Protein AF-A0A6S6XE22-F1 (afdb_monomer)

pLDDT: mean 86.13, std 12.02, range [52.62, 97.81]

Foldseek 3Di:
DDPVVVVVVVVVPPPPVVVVVVVVVVVVVVVVVLVVVLVVVCVVCVVVVHDSLVSLLVVLQVLLVVLVVCCVVVVDPVSVVSNVVSNVSNVVSVVVCVVDVTD

Radius of gyration: 19.97 Å; Cα contacts (8 Å, |Δi|>4): 67; chains: 1; bounding box: 51×19×54 Å

Structure (mmCIF, N/CA/C/O backbone):
data_AF-A0A6S6XE22-F1
#
_entry.id   AF-A0A6S6XE22-F1
#
loop_
_atom_site.group_PDB
_atom_site.id
_atom_site.type_symbol
_atom_site.label_atom_id
_atom_site.label_alt_id
_atom_site.label_comp_id
_atom_site.label_asym_id
_atom_site.label_entity_id
_atom_site.label_seq_id
_atom_site.pdbx_PDB_ins_code
_atom_site.Cartn_x
_atom_site.Cartn_y
_atom_site.Cartn_z
_atom_site.occupancy
_atom_site.B_iso_or_equiv
_atom_site.auth_seq_id
_atom_site.auth_comp_id
_atom_site.auth_asym_id
_atom_site.auth_atom_id
_atom_site.pdbx_PDB_model_num
ATOM 1 N N . MET A 1 1 ? -32.441 -8.240 32.621 1.00 52.62 1 MET A N 1
ATOM 2 C CA . MET A 1 1 ? -32.218 -6.871 32.106 1.00 52.62 1 MET A CA 1
ATOM 3 C C . MET A 1 1 ? -33.543 -6.358 31.557 1.00 52.62 1 MET A C 1
ATOM 5 O O . MET A 1 1 ? -34.180 -7.102 30.817 1.00 52.62 1 MET A O 1
ATOM 9 N N . LYS A 1 2 ? -34.027 -5.182 31.979 1.00 76.31 2 LYS A N 1
ATOM 10 C CA . LYS A 1 2 ? -35.340 -4.664 31.539 1.00 76.31 2 LYS A CA 1
ATOM 11 C C . LYS A 1 2 ? -35.191 -3.965 30.181 1.00 76.31 2 LYS A C 1
ATOM 13 O O . LYS A 1 2 ? -34.233 -3.233 29.972 1.00 76.31 2 LYS A O 1
ATO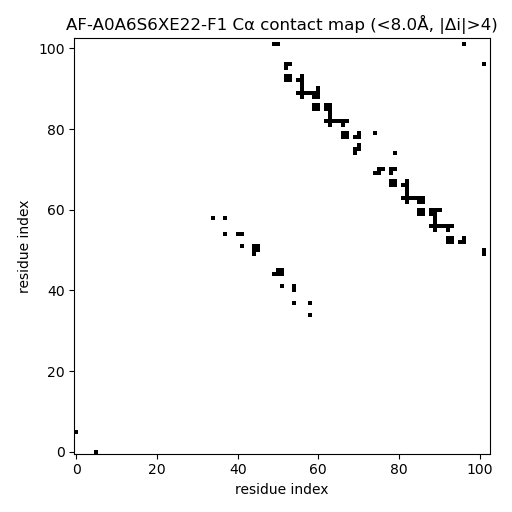M 18 N N . ARG A 1 3 ? -36.146 -4.169 29.264 1.00 71.06 3 ARG A N 1
ATOM 19 C CA . ARG A 1 3 ? -36.158 -3.621 27.885 1.00 71.06 3 ARG A CA 1
ATOM 20 C C . ARG A 1 3 ? -35.887 -2.106 27.824 1.00 71.06 3 ARG A C 1
ATOM 22 O O . ARG A 1 3 ? -35.221 -1.627 26.915 1.00 71.06 3 ARG A O 1
ATOM 29 N N . GLU A 1 4 ? -36.360 -1.385 28.834 1.00 76.69 4 GLU A N 1
ATOM 30 C CA . GLU A 1 4 ? -36.141 0.050 29.059 1.00 76.69 4 GLU A CA 1
ATOM 31 C C . GLU A 1 4 ? -34.662 0.427 29.264 1.00 76.69 4 GLU A C 1
ATOM 33 O O . GLU A 1 4 ? -34.206 1.445 28.749 1.00 76.69 4 GLU A O 1
ATOM 38 N N . GLU A 1 5 ? -33.890 -0.393 29.983 1.00 73.25 5 GLU A N 1
ATOM 39 C CA . GLU A 1 5 ? -32.459 -0.154 30.222 1.00 73.25 5 GLU A CA 1
ATOM 40 C C . GLU A 1 5 ? -31.634 -0.392 28.955 1.00 73.25 5 GLU A C 1
ATOM 42 O O . GLU A 1 5 ? -30.702 0.359 28.681 1.00 73.25 5 GLU A O 1
ATOM 47 N N . ILE A 1 6 ? -32.016 -1.388 28.147 1.00 67.56 6 ILE A N 1
ATOM 48 C CA . ILE A 1 6 ? -31.381 -1.686 26.853 1.00 67.56 6 ILE A CA 1
ATOM 49 C C . ILE A 1 6 ? -31.600 -0.522 25.876 1.00 67.56 6 ILE A C 1
ATOM 51 O O . 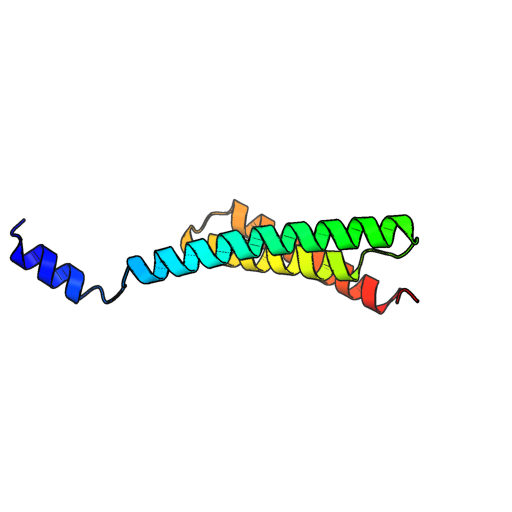ILE A 1 6 ? -30.656 -0.053 25.247 1.00 67.56 6 ILE A O 1
ATOM 55 N N . LEU A 1 7 ? -32.831 -0.005 25.794 1.00 65.56 7 LEU A N 1
ATOM 56 C CA . LEU A 1 7 ? -33.181 1.118 24.917 1.00 65.56 7 LEU A CA 1
ATOM 57 C C . LEU A 1 7 ? -32.540 2.441 25.357 1.00 65.56 7 LEU A C 1
ATOM 59 O O . LEU A 1 7 ? -32.170 3.246 24.507 1.00 65.56 7 LEU A O 1
ATOM 63 N N . LYS A 1 8 ? -32.382 2.677 26.668 1.00 74.25 8 LYS A N 1
ATOM 64 C CA . LYS A 1 8 ? -31.634 3.840 27.172 1.00 74.25 8 LYS A CA 1
ATOM 65 C C . LYS A 1 8 ? -30.145 3.731 26.872 1.00 74.25 8 LYS A C 1
ATOM 67 O O . LYS A 1 8 ? -29.557 4.726 26.468 1.00 74.25 8 LYS A O 1
ATOM 72 N N . LYS A 1 9 ? -29.554 2.543 27.026 1.00 66.94 9 LYS A N 1
ATOM 73 C CA . LYS A 1 9 ? -28.139 2.308 26.722 1.00 66.94 9 LYS A CA 1
ATOM 74 C C . LYS A 1 9 ? -27.839 2.485 25.228 1.00 66.94 9 LYS A C 1
ATOM 76 O O . LYS A 1 9 ? -26.931 3.232 24.897 1.00 66.94 9 LYS A O 1
ATOM 81 N N . SER A 1 10 ? -28.685 1.938 24.353 1.00 63.00 10 SER A N 1
ATOM 82 C CA . SER A 1 10 ? -28.594 2.109 22.893 1.00 63.00 10 SER A CA 1
ATOM 83 C C . SER A 1 10 ? -28.798 3.555 22.414 1.00 63.00 10 SER A C 1
ATOM 85 O O . SER A 1 10 ? -28.302 3.910 21.357 1.00 63.00 10 SER A O 1
ATOM 87 N N . ARG A 1 11 ? -29.517 4.402 23.165 1.00 63.78 11 ARG A N 1
ATOM 88 C CA . ARG A 1 11 ? -29.647 5.843 22.859 1.00 63.78 11 ARG A CA 1
ATOM 89 C C . ARG A 1 11 ? -28.502 6.696 23.411 1.00 63.78 11 ARG A C 1
ATOM 91 O O . ARG A 1 11 ? -28.327 7.819 22.960 1.00 63.78 11 ARG A O 1
ATOM 98 N N . LEU A 1 12 ? -27.797 6.206 24.431 1.00 64.19 12 LEU A N 1
ATOM 99 C CA . LEU A 1 12 ? -26.607 6.844 25.007 1.00 64.19 12 LEU A CA 1
ATOM 100 C C . LEU A 1 12 ? -25.348 6.506 24.202 1.00 64.19 12 LEU A C 1
ATOM 102 O O . LEU A 1 12 ? -24.442 7.328 24.099 1.00 64.19 12 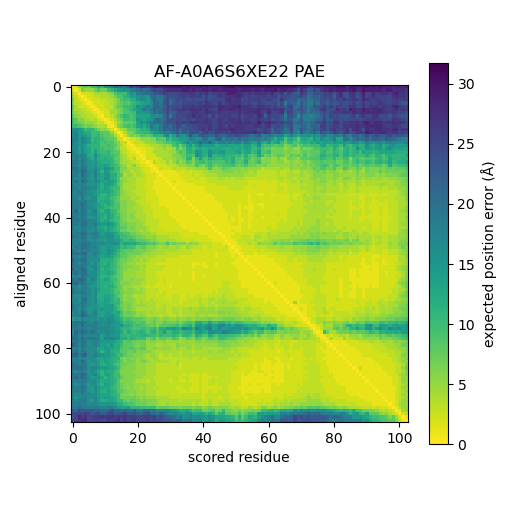LEU A O 1
ATOM 106 N N . GLU A 1 13 ? -25.307 5.307 23.629 1.00 60.19 13 GLU A N 1
ATOM 107 C CA . GLU A 1 13 ? -24.357 4.903 22.600 1.00 60.19 13 GLU A CA 1
ATOM 108 C C . GLU A 1 13 ? -24.838 5.484 21.259 1.00 60.19 13 GLU A C 1
ATOM 110 O O . GLU A 1 13 ? -25.471 4.804 20.465 1.00 60.19 13 GLU A O 1
ATOM 115 N N . ASP A 1 14 ? -24.556 6.765 21.002 1.00 56.91 14 ASP A N 1
ATOM 116 C CA . ASP A 1 14 ? -24.835 7.478 19.732 1.00 56.91 14 ASP A CA 1
ATOM 117 C C . ASP A 1 14 ? -24.001 6.941 18.535 1.00 56.91 14 ASP A C 1
ATOM 119 O O . ASP A 1 14 ? -23.745 7.633 17.550 1.00 56.91 14 ASP A O 1
ATOM 123 N N . CYS A 1 15 ? -23.535 5.691 18.625 1.00 55.59 15 CYS A N 1
ATOM 124 C CA . CYS A 1 15 ? -22.919 4.944 17.541 1.00 55.59 15 CYS A CA 1
ATOM 125 C C . CYS A 1 15 ? -24.020 4.188 16.796 1.00 55.59 15 CYS A C 1
ATOM 127 O O . CYS A 1 15 ? -24.461 3.116 17.206 1.00 55.59 15 CYS A O 1
ATOM 129 N N . ASP A 1 16 ? -24.468 4.756 15.680 1.00 70.62 16 ASP A N 1
ATOM 130 C CA . ASP A 1 16 ? -25.334 4.064 14.731 1.00 70.62 16 ASP A CA 1
ATOM 131 C C . ASP A 1 16 ? -24.529 2.943 14.048 1.00 70.62 16 ASP A C 1
ATOM 133 O O . ASP A 1 16 ? -23.871 3.161 13.028 1.00 70.62 16 ASP A O 1
ATOM 137 N N . GLU A 1 17 ? -24.561 1.741 14.632 1.00 67.81 17 GLU A N 1
ATOM 138 C CA . GLU A 1 17 ? -23.916 0.528 14.101 1.00 67.81 17 GLU A CA 1
ATOM 139 C C . GLU A 1 17 ? -24.267 0.289 12.619 1.00 67.81 17 GLU A C 1
ATOM 141 O O . GLU A 1 17 ? -23.463 -0.253 11.857 1.00 67.81 17 GLU A O 1
ATOM 146 N N . GLY A 1 18 ? -25.448 0.741 12.174 1.00 71.94 18 GLY A N 1
ATOM 147 C CA . GLY A 1 18 ? -25.867 0.680 10.778 1.00 71.94 18 GLY A CA 1
ATOM 148 C C . GLY A 1 18 ? -25.003 1.538 9.851 1.00 71.94 18 GLY A C 1
ATOM 149 O O . GLY A 1 18 ? -24.664 1.098 8.750 1.00 71.94 18 GLY A O 1
ATOM 150 N N . LYS A 1 19 ? -24.586 2.732 10.290 1.00 73.81 19 LYS A N 1
ATOM 151 C CA . LYS A 1 19 ? -23.674 3.597 9.523 1.00 73.81 19 LYS A CA 1
ATOM 152 C C . LYS A 1 19 ? -22.274 3.005 9.448 1.00 73.81 19 LYS A C 1
ATOM 154 O O . LYS A 1 19 ? -21.727 2.928 8.350 1.00 73.81 19 LYS A O 1
ATOM 159 N N . GLU A 1 20 ? -21.726 2.519 10.562 1.00 75.56 20 GLU A N 1
ATOM 160 C CA . GLU A 1 20 ? -20.416 1.848 10.559 1.00 75.56 20 GLU A CA 1
ATOM 161 C C . GLU A 1 20 ? -20.411 0.611 9.649 1.00 75.56 20 GLU A C 1
ATOM 163 O O . GLU A 1 20 ? -19.450 0.383 8.910 1.00 75.56 20 GLU A O 1
ATOM 168 N N . TYR A 1 21 ? -21.510 -0.151 9.634 1.00 74.62 21 TYR A N 1
ATOM 169 C CA . TYR A 1 21 ? -21.673 -1.303 8.750 1.00 74.62 21 TYR A CA 1
ATOM 170 C C . TYR A 1 21 ? -21.681 -0.913 7.264 1.00 74.62 21 TYR A C 1
ATOM 172 O O . TYR A 1 21 ? -20.995 -1.538 6.448 1.00 74.62 21 TYR A O 1
ATOM 180 N N . ILE A 1 22 ? -22.434 0.130 6.897 1.00 77.62 22 ILE A N 1
ATOM 181 C CA . ILE A 1 22 ? -22.505 0.630 5.516 1.00 77.62 22 ILE A CA 1
ATOM 182 C C . ILE A 1 22 ? -21.147 1.187 5.072 1.00 77.62 22 ILE A C 1
ATOM 184 O O . ILE A 1 22 ? -20.670 0.852 3.986 1.00 77.62 22 ILE A O 1
ATOM 188 N N . GLU A 1 23 ? -20.486 1.981 5.915 1.00 78.06 23 GLU A N 1
ATOM 189 C CA . GLU A 1 23 ? -19.153 2.506 5.618 1.00 78.06 23 GLU A CA 1
ATOM 190 C C . GLU A 1 23 ? -18.106 1.393 5.487 1.00 78.06 23 GLU A C 1
ATOM 192 O O . GLU A 1 23 ? -17.258 1.439 4.595 1.00 78.06 23 GLU A O 1
ATOM 197 N N . GLY A 1 24 ? -18.164 0.371 6.348 1.00 80.00 24 GLY A N 1
ATOM 198 C CA . GLY A 1 24 ? -17.292 -0.802 6.273 1.00 80.00 24 GLY A CA 1
ATOM 199 C C . GLY A 1 24 ? -17.452 -1.566 4.957 1.00 80.00 24 GLY A C 1
ATOM 200 O O . GLY A 1 24 ? -16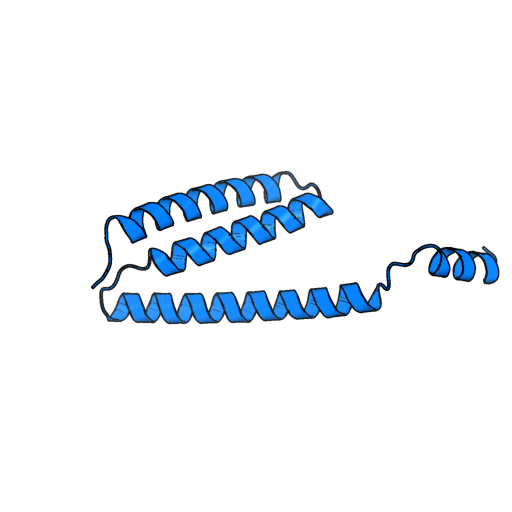.461 -1.922 4.320 1.00 80.00 24 GLY A O 1
ATOM 201 N N . ARG A 1 25 ? -18.694 -1.750 4.491 1.00 82.69 25 ARG A N 1
ATOM 202 C CA . ARG A 1 25 ? -18.981 -2.337 3.171 1.00 82.69 25 ARG A CA 1
ATOM 203 C C . ARG A 1 25 ? -18.438 -1.482 2.028 1.00 82.69 25 ARG A C 1
ATOM 205 O O . ARG A 1 25 ? -17.881 -2.033 1.082 1.00 82.69 25 ARG A O 1
ATOM 212 N N . GLY A 1 26 ? -18.577 -0.159 2.118 1.00 84.44 26 GLY A N 1
ATOM 213 C CA . GLY A 1 26 ? -18.011 0.772 1.140 1.00 84.44 26 GLY A CA 1
ATOM 214 C C . GLY A 1 26 ? -16.488 0.656 1.043 1.00 84.44 26 GLY A C 1
ATOM 215 O O . GLY A 1 26 ? -15.956 0.513 -0.057 1.00 84.44 26 GLY A O 1
ATOM 216 N N . ARG A 1 27 ? -15.796 0.632 2.191 1.00 85.31 27 ARG A N 1
ATOM 217 C CA . ARG A 1 27 ? -14.337 0.430 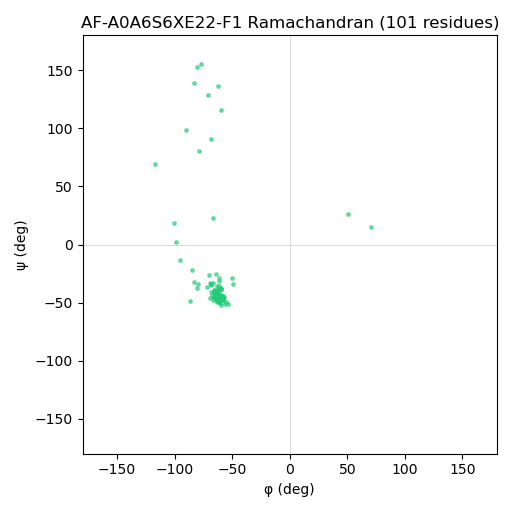2.269 1.00 85.31 27 ARG A CA 1
ATOM 218 C C . ARG A 1 27 ? -13.901 -0.889 1.631 1.00 85.31 27 ARG A C 1
ATOM 220 O O . ARG A 1 27 ? -13.009 -0.873 0.790 1.00 85.31 27 ARG A O 1
ATOM 227 N N . TYR A 1 28 ? -14.595 -1.987 1.930 1.00 86.56 28 TYR A N 1
ATOM 228 C CA . TYR A 1 28 ? -14.301 -3.306 1.360 1.00 86.56 28 TYR A CA 1
ATOM 229 C C . TYR A 1 28 ? -14.357 -3.328 -0.177 1.00 86.56 28 TYR A C 1
ATOM 231 O O . TYR A 1 28 ? -13.448 -3.829 -0.836 1.00 86.56 28 TYR A O 1
ATOM 239 N N . TYR A 1 29 ? -15.401 -2.753 -0.783 1.00 89.88 29 TYR A N 1
ATOM 240 C CA . TYR A 1 29 ? -15.459 -2.657 -2.246 1.00 89.88 29 TYR A CA 1
ATOM 241 C C . TYR A 1 29 ? -14.409 -1.691 -2.808 1.00 89.88 29 TYR A C 1
ATOM 243 O O . TYR A 1 29 ? -13.866 -1.946 -3.882 1.00 89.88 29 TYR A O 1
ATOM 251 N N . GLY A 1 30 ? -14.090 -0.618 -2.079 1.00 92.00 30 GLY A N 1
ATOM 252 C CA . GLY A 1 30 ? -13.003 0.296 -2.426 1.00 92.00 30 GLY A CA 1
ATOM 253 C C . GLY A 1 30 ? -11.645 -0.405 -2.505 1.00 92.00 30 GLY A C 1
ATOM 254 O O . GLY A 1 30 ? -10.936 -0.235 -3.493 1.00 92.00 30 GLY A O 1
ATOM 255 N N . GLU A 1 31 ? -11.320 -1.246 -1.521 1.00 92.00 31 GLU A N 1
ATOM 256 C CA . GLU A 1 31 ? -10.105 -2.075 -1.491 1.00 92.00 31 GLU A CA 1
ATOM 257 C C . GLU A 1 31 ? -10.026 -3.012 -2.704 1.00 92.00 31 GLU A C 1
ATOM 259 O O . GLU A 1 31 ? -8.992 -3.082 -3.372 1.00 92.00 31 GLU A O 1
ATOM 264 N N . ILE A 1 32 ? -11.134 -3.685 -3.039 1.00 94.00 32 ILE A N 1
ATOM 265 C CA . ILE A 1 32 ? -11.207 -4.579 -4.204 1.00 94.00 32 ILE A CA 1
ATOM 266 C C . ILE A 1 32 ? -10.937 -3.810 -5.499 1.00 94.00 32 ILE A C 1
ATOM 268 O O . ILE A 1 32 ? -10.106 -4.227 -6.307 1.00 94.00 32 ILE A O 1
ATOM 272 N N . VAL A 1 33 ? -11.625 -2.685 -5.709 1.00 96.44 33 VAL A N 1
ATOM 273 C CA . VAL A 1 33 ? -11.465 -1.880 -6.928 1.00 96.44 33 VAL A CA 1
ATOM 274 C C . VAL A 1 33 ? -10.047 -1.316 -7.020 1.00 96.44 33 VAL A C 1
ATOM 276 O O . VAL A 1 33 ? -9.440 -1.376 -8.088 1.00 96.44 33 VAL A O 1
ATOM 279 N N . PHE A 1 34 ? -9.489 -0.831 -5.909 1.00 96.00 34 PHE A N 1
ATOM 280 C CA . PHE A 1 34 ? -8.110 -0.354 -5.846 1.00 96.00 34 PHE A CA 1
ATOM 281 C C . PHE A 1 34 ? -7.109 -1.445 -6.246 1.00 96.00 34 PHE A C 1
ATOM 283 O O . PHE A 1 34 ? -6.257 -1.208 -7.104 1.00 96.00 34 PHE A O 1
ATOM 290 N N . ALA A 1 35 ? -7.243 -2.654 -5.691 1.00 95.38 35 ALA A N 1
ATOM 291 C CA . ALA A 1 35 ? -6.372 -3.781 -6.016 1.00 95.38 35 ALA A CA 1
ATOM 292 C C . ALA A 1 35 ? -6.468 -4.184 -7.497 1.00 95.38 35 ALA A C 1
ATOM 294 O O . ALA A 1 35 ? -5.444 -4.424 -8.139 1.00 95.38 35 ALA A O 1
ATOM 295 N N . ILE A 1 36 ? -7.681 -4.207 -8.062 1.00 97.69 36 ILE A N 1
ATOM 296 C CA . ILE A 1 36 ? -7.902 -4.504 -9.484 1.00 97.69 36 ILE A CA 1
ATOM 297 C C . ILE A 1 36 ? -7.226 -3.453 -10.370 1.00 97.69 36 ILE A C 1
ATOM 299 O O . ILE A 1 36 ? -6.496 -3.809 -11.294 1.00 97.69 36 ILE A O 1
ATOM 303 N N . LEU A 1 37 ? -7.428 -2.163 -10.089 1.00 97.75 37 LEU A N 1
ATOM 304 C CA . LEU A 1 37 ? -6.831 -1.082 -10.876 1.00 97.75 37 LEU A CA 1
ATOM 305 C C . LEU A 1 37 ? -5.302 -1.084 -10.780 1.00 97.75 37 LEU A C 1
ATOM 307 O O . LEU A 1 37 ? -4.629 -0.954 -11.802 1.00 97.75 37 LEU A O 1
ATOM 311 N N . ALA A 1 38 ? -4.748 -1.295 -9.583 1.00 96.75 38 ALA A N 1
ATOM 312 C CA . ALA A 1 38 ? -3.309 -1.441 -9.398 1.00 96.75 38 ALA A CA 1
ATOM 313 C C . ALA A 1 38 ? -2.759 -2.619 -10.219 1.00 96.75 38 ALA A C 1
ATOM 315 O O . ALA A 1 38 ? -1.748 -2.466 -10.901 1.00 96.75 38 ALA A O 1
ATOM 316 N N . ALA A 1 39 ? -3.440 -3.771 -10.218 1.00 97.19 39 ALA A N 1
ATOM 317 C CA . ALA A 1 39 ? -3.047 -4.929 -11.019 1.00 97.19 39 ALA A CA 1
ATOM 318 C C . ALA A 1 39 ? -3.074 -4.638 -12.526 1.00 97.19 39 ALA A C 1
ATOM 320 O O . ALA A 1 39 ? -2.112 -4.958 -13.224 1.00 97.19 39 ALA A O 1
ATOM 321 N N . ILE A 1 40 ? -4.128 -3.983 -13.023 1.00 97.75 40 ILE A N 1
ATOM 322 C CA . ILE A 1 40 ? -4.236 -3.583 -14.434 1.00 97.75 40 ILE A CA 1
ATOM 323 C C . ILE A 1 40 ? -3.074 -2.663 -14.825 1.00 97.75 40 ILE A C 1
ATOM 325 O O . ILE A 1 40 ? -2.424 -2.909 -15.840 1.00 97.75 40 ILE A O 1
ATOM 329 N N . LEU A 1 41 ? -2.772 -1.644 -14.015 1.00 96.31 41 LEU A N 1
ATOM 330 C CA . LEU A 1 41 ? -1.663 -0.723 -14.279 1.00 96.31 41 LEU A CA 1
ATOM 331 C C . LEU A 1 41 ? -0.306 -1.431 -14.233 1.00 96.31 41 LEU A C 1
ATOM 333 O O . LEU A 1 41 ? 0.541 -1.184 -15.088 1.00 96.31 41 LEU A O 1
ATOM 337 N N . MET A 1 42 ? -0.112 -2.355 -13.287 1.00 95.50 42 MET A N 1
ATOM 338 C CA . MET A 1 42 ? 1.117 -3.144 -13.207 1.00 95.50 42 MET A CA 1
ATOM 339 C C . MET A 1 42 ? 1.353 -3.984 -14.457 1.00 95.50 42 MET A C 1
ATOM 341 O O . MET A 1 42 ? 2.470 -4.007 -14.977 1.00 95.50 42 MET A O 1
ATOM 345 N N . ILE A 1 43 ? 0.298 -4.636 -14.947 1.00 96.94 43 ILE A N 1
ATOM 346 C CA . ILE A 1 43 ? 0.324 -5.434 -16.172 1.00 96.94 43 ILE A CA 1
ATOM 347 C C . ILE A 1 43 ? 0.571 -4.535 -17.388 1.00 96.94 43 ILE A C 1
ATOM 349 O O . ILE A 1 43 ? 1.419 -4.852 -18.219 1.00 96.94 43 ILE A O 1
ATOM 353 N N . TYR A 1 44 ? -0.123 -3.399 -17.479 1.00 95.69 44 TYR A N 1
ATOM 354 C CA . TYR A 1 44 ? 0.066 -2.431 -18.557 1.00 95.69 44 TYR A CA 1
ATOM 355 C C . TYR A 1 44 ? 1.524 -1.964 -18.641 1.00 95.69 44 TYR A C 1
ATOM 357 O O . TYR A 1 44 ? 2.141 -2.062 -19.702 1.00 95.69 44 TYR A O 1
ATOM 365 N N . ASN A 1 45 ? 2.096 -1.535 -17.514 1.00 93.88 45 ASN A N 1
ATOM 366 C CA . ASN A 1 45 ? 3.479 -1.075 -17.440 1.00 93.88 45 ASN A CA 1
ATOM 367 C C . ASN A 1 45 ? 4.469 -2.188 -17.798 1.00 93.88 45 ASN A C 1
ATOM 369 O O . ASN A 1 45 ? 5.432 -1.932 -18.516 1.00 93.88 45 ASN A O 1
ATOM 373 N N . LEU A 1 46 ? 4.198 -3.429 -17.377 1.00 92.44 46 LEU A N 1
ATOM 374 C CA . LEU A 1 46 ? 5.018 -4.587 -17.728 1.00 92.44 46 LEU A CA 1
ATOM 375 C C . LEU A 1 46 ? 5.072 -4.815 -19.247 1.00 92.44 46 LEU A C 1
ATOM 377 O O . LEU A 1 46 ? 6.153 -5.036 -19.787 1.00 92.44 46 LEU A O 1
ATOM 381 N N . PHE A 1 47 ? 3.935 -4.725 -19.944 1.00 95.38 47 PHE A N 1
ATOM 382 C CA . PHE A 1 47 ? 3.882 -4.901 -21.401 1.00 95.38 47 PHE A CA 1
ATOM 383 C C . PHE A 1 47 ? 4.535 -3.758 -22.188 1.00 95.38 47 PHE A C 1
ATOM 385 O O . PHE A 1 47 ? 5.009 -3.985 -23.297 1.00 95.38 47 PHE A O 1
ATOM 392 N N . HIS A 1 48 ? 4.586 -2.552 -21.621 1.00 91.50 48 HIS A N 1
ATOM 393 C CA . HIS A 1 48 ? 5.167 -1.368 -22.266 1.00 91.50 48 HIS A CA 1
ATOM 394 C C . HIS A 1 48 ? 6.607 -1.075 -21.812 1.00 91.50 48 HIS A C 1
ATOM 396 O O . HIS A 1 48 ? 7.205 -0.095 -22.244 1.00 91.50 48 HIS A O 1
ATOM 402 N N . GLY A 1 49 ? 7.185 -1.920 -20.950 1.00 88.56 49 GLY A N 1
ATOM 403 C CA . GLY A 1 49 ? 8.543 -1.741 -20.430 1.00 88.56 49 GLY A CA 1
ATOM 404 C C . GLY A 1 49 ? 8.695 -0.572 -19.448 1.00 88.56 49 GLY A C 1
ATOM 405 O O . GLY A 1 49 ? 9.819 -0.163 -19.159 1.00 88.56 49 GLY A O 1
ATOM 406 N N . HIS A 1 50 ? 7.590 -0.035 -18.923 1.00 91.06 50 HIS A N 1
ATOM 407 C CA . HIS A 1 50 ? 7.609 1.003 -17.895 1.00 91.06 50 HIS A CA 1
ATOM 408 C C . HIS A 1 50 ? 7.846 0.399 -16.507 1.00 91.06 50 HIS A C 1
ATOM 410 O O . HIS A 1 50 ? 7.489 -0.747 -16.217 1.00 91.06 50 HIS A O 1
ATOM 416 N N . THR A 1 51 ? 8.427 1.192 -15.608 1.00 91.94 51 THR A N 1
ATOM 417 C CA . THR A 1 51 ? 8.561 0.793 -14.207 1.00 91.94 51 THR A CA 1
ATOM 418 C C . THR A 1 51 ? 7.233 0.962 -13.471 1.00 91.94 51 THR A C 1
ATOM 420 O O . THR A 1 51 ? 6.387 1.780 -13.823 1.00 91.94 51 THR A O 1
ATOM 423 N N . ASN A 1 52 ? 7.056 0.195 -12.398 1.00 94.38 52 ASN A N 1
ATOM 424 C CA . ASN A 1 52 ? 5.851 0.235 -11.570 1.00 94.38 52 ASN A CA 1
ATOM 425 C C . ASN A 1 52 ? 6.019 1.052 -10.286 1.00 94.38 52 ASN A C 1
ATOM 427 O O . ASN A 1 52 ? 5.237 0.892 -9.352 1.00 94.38 52 ASN A O 1
ATOM 431 N N . HIS A 1 53 ? 7.031 1.922 -10.207 1.00 94.19 53 HIS A N 1
ATOM 432 C CA . HIS A 1 53 ? 7.362 2.626 -8.966 1.00 94.19 53 HIS A CA 1
ATOM 433 C C . HIS A 1 53 ? 6.180 3.440 -8.427 1.00 94.19 53 HIS A C 1
ATOM 435 O O . HIS A 1 53 ? 5.839 3.289 -7.261 1.00 94.19 53 HIS A O 1
ATOM 441 N N . GLN A 1 54 ? 5.489 4.200 -9.281 1.00 93.81 54 GLN A N 1
ATOM 442 C CA . GLN A 1 54 ? 4.329 5.005 -8.877 1.00 93.81 54 GLN A CA 1
ATOM 443 C C . GLN A 1 54 ? 3.167 4.144 -8.356 1.00 93.81 54 GLN A C 1
ATOM 445 O O . GLN A 1 54 ? 2.579 4.444 -7.316 1.00 93.81 54 GLN A O 1
ATOM 450 N N . VAL A 1 55 ? 2.861 3.041 -9.050 1.00 95.75 55 VAL A N 1
ATOM 451 C CA . VAL A 1 55 ? 1.789 2.116 -8.648 1.00 95.75 55 VAL A CA 1
ATOM 452 C C . VAL A 1 55 ? 2.136 1.456 -7.315 1.00 95.75 55 VAL A C 1
ATOM 454 O O . VAL A 1 55 ? 1.296 1.399 -6.418 1.00 95.75 55 VAL A O 1
ATOM 457 N N . PHE A 1 56 ? 3.388 1.027 -7.138 1.00 95.69 56 PHE A N 1
ATOM 458 C CA . PHE A 1 56 ? 3.854 0.445 -5.884 1.00 95.69 56 PHE A CA 1
ATOM 459 C C . PHE A 1 56 ? 3.855 1.448 -4.731 1.00 95.69 56 PHE A C 1
ATOM 461 O O . PHE A 1 56 ? 3.447 1.083 -3.631 1.00 95.69 56 PHE A O 1
ATOM 468 N N . THR A 1 57 ? 4.239 2.707 -4.954 1.00 96.38 57 THR A N 1
ATOM 469 C CA . THR A 1 57 ? 4.152 3.756 -3.927 1.00 96.38 57 THR A CA 1
ATOM 470 C C . THR A 1 57 ? 2.745 3.849 -3.356 1.00 96.38 57 THR A C 1
ATOM 472 O O . THR A 1 57 ? 2.576 3.793 -2.135 1.00 96.38 57 THR A O 1
ATOM 475 N N . LEU A 1 58 ? 1.742 3.953 -4.233 1.00 96.50 58 LEU A N 1
ATOM 476 C CA . LEU A 1 58 ? 0.343 4.065 -3.834 1.00 96.50 58 LEU A CA 1
ATOM 477 C C . LEU A 1 58 ? -0.157 2.775 -3.182 1.00 96.50 58 LEU A C 1
ATOM 479 O O . LEU A 1 58 ? -0.800 2.837 -2.139 1.00 96.50 58 LEU A O 1
ATOM 483 N N . PHE A 1 59 ? 0.176 1.612 -3.749 1.00 96.69 59 PHE A N 1
ATOM 484 C CA . PHE A 1 59 ? -0.236 0.310 -3.224 1.00 96.69 59 PHE A CA 1
ATOM 485 C C . PHE A 1 59 ? 0.268 0.071 -1.798 1.00 96.69 59 PHE A C 1
ATOM 487 O O . PHE A 1 59 ? -0.518 -0.205 -0.893 1.00 96.69 59 PHE A O 1
ATOM 494 N N . TRP A 1 60 ? 1.570 0.238 -1.572 1.00 97.25 60 TRP A N 1
ATOM 495 C CA . TRP A 1 60 ? 2.163 0.054 -0.251 1.00 97.25 60 TRP A CA 1
ATOM 496 C C . TRP A 1 60 ? 1.735 1.144 0.736 1.00 97.25 60 TRP A C 1
ATOM 498 O O . TRP A 1 60 ? 1.558 0.860 1.918 1.00 97.25 60 TRP A O 1
ATOM 508 N N . GLY A 1 61 ? 1.519 2.375 0.261 1.00 97.19 61 GLY A N 1
ATOM 509 C CA . GLY A 1 61 ? 1.017 3.472 1.091 1.00 97.19 61 GLY A CA 1
ATOM 510 C C . GLY A 1 61 ? -0.405 3.210 1.584 1.00 97.19 61 GLY A C 1
ATOM 511 O O . GLY A 1 61 ? -0.700 3.395 2.765 1.00 97.19 61 GLY A O 1
ATOM 512 N N . PHE A 1 62 ? -1.264 2.703 0.697 1.00 95.81 62 PHE A N 1
ATOM 513 C CA . PHE A 1 62 ? -2.613 2.269 1.041 1.00 95.81 62 PHE A CA 1
ATOM 514 C C . PHE A 1 62 ? -2.592 1.129 2.066 1.00 95.81 62 PHE A C 1
ATOM 516 O O . PHE A 1 62 ? -3.236 1.234 3.108 1.00 95.81 62 PHE A O 1
ATOM 523 N N . LEU A 1 63 ? -1.785 0.088 1.827 1.00 94.19 63 LEU A N 1
ATOM 524 C CA . LEU A 1 63 ? -1.675 -1.065 2.725 1.00 94.19 63 LEU A CA 1
ATOM 525 C C . LEU A 1 63 ? -1.166 -0.670 4.123 1.00 94.19 63 LEU A C 1
ATOM 527 O O . LEU A 1 63 ? -1.619 -1.208 5.133 1.00 94.19 63 LEU A O 1
ATOM 531 N N . ALA A 1 64 ? -0.255 0.306 4.195 1.00 95.62 64 ALA A N 1
ATOM 532 C CA . ALA A 1 64 ? 0.208 0.869 5.459 1.00 95.62 64 ALA A CA 1
ATOM 533 C C . ALA A 1 64 ? -0.917 1.604 6.206 1.00 95.62 64 ALA A C 1
ATOM 535 O O . ALA A 1 64 ? -1.092 1.411 7.408 1.00 95.62 64 ALA A O 1
ATOM 536 N N . ALA A 1 65 ? -1.705 2.424 5.507 1.00 93.25 65 ALA A N 1
ATOM 537 C CA . ALA A 1 65 ? -2.829 3.138 6.109 1.00 93.25 65 ALA A CA 1
ATOM 538 C C . ALA A 1 65 ? -3.927 2.178 6.604 1.00 93.25 65 ALA A C 1
ATOM 540 O O . ALA A 1 65 ? -4.453 2.352 7.706 1.00 93.25 65 ALA A O 1
ATOM 541 N N . GLU A 1 66 ? -4.235 1.142 5.824 1.00 90.94 66 GLU A N 1
ATOM 542 C CA . GLU A 1 66 ? -5.200 0.102 6.183 1.00 90.94 66 GLU A CA 1
ATOM 543 C C . GLU A 1 66 ? -4.738 -0.683 7.421 1.00 90.94 66 GLU A C 1
ATOM 545 O O . GLU A 1 66 ? -5.479 -0.797 8.404 1.00 90.94 66 GLU A O 1
ATOM 550 N N . GLY A 1 67 ? -3.481 -1.143 7.422 1.00 89.19 67 GLY A N 1
ATOM 551 C CA . GLY A 1 67 ? -2.868 -1.823 8.564 1.00 89.19 67 GLY A CA 1
ATOM 552 C C . GLY A 1 67 ? -2.844 -0.950 9.821 1.00 89.19 67 GLY A C 1
ATOM 553 O O . GLY A 1 67 ? -3.116 -1.431 10.921 1.00 89.19 67 GLY A O 1
ATOM 554 N N . PHE A 1 68 ? -2.616 0.361 9.681 1.00 90.56 68 PHE A N 1
ATOM 555 C CA . PHE A 1 68 ? -2.668 1.287 10.812 1.00 90.56 68 PHE A CA 1
ATOM 556 C C . PHE A 1 68 ? -4.084 1.396 11.395 1.00 90.56 68 PHE A C 1
ATOM 558 O O . PHE A 1 68 ? -4.254 1.397 12.618 1.00 90.56 68 PHE A O 1
ATOM 565 N N . GLY A 1 69 ? -5.111 1.443 10.539 1.00 87.31 69 GLY A N 1
ATOM 566 C CA . GLY A 1 69 ? -6.515 1.426 10.956 1.00 87.31 69 GLY A CA 1
ATOM 567 C C . GLY A 1 69 ? -6.886 0.149 11.719 1.00 87.31 69 GLY A C 1
ATOM 568 O O . GLY A 1 69 ? -7.491 0.216 12.797 1.00 87.31 69 GLY A O 1
ATOM 569 N N . LYS A 1 70 ? -6.450 -1.011 11.215 1.00 86.62 70 LYS A N 1
ATOM 570 C CA . LYS A 1 70 ? -6.626 -2.319 11.871 1.00 86.62 70 LYS A CA 1
ATOM 571 C C . LYS A 1 70 ? -5.843 -2.425 13.178 1.00 86.62 70 LYS A C 1
ATOM 573 O O . LYS A 1 70 ? -6.360 -2.922 14.176 1.00 86.62 70 LYS A O 1
ATOM 578 N N . TYR A 1 71 ? -4.622 -1.896 13.230 1.00 88.44 71 TYR A N 1
ATOM 579 C CA . TYR A 1 71 ? -3.842 -1.831 14.463 1.00 88.44 71 TYR A CA 1
ATOM 580 C C . TYR A 1 71 ? -4.515 -0.947 15.517 1.00 88.44 71 TYR A C 1
ATOM 582 O O . TYR A 1 71 ? -4.578 -1.321 16.686 1.00 88.44 71 TYR A O 1
ATOM 590 N N . ARG A 1 72 ? -5.058 0.212 15.134 1.00 84.38 72 ARG A N 1
ATOM 591 C CA . ARG A 1 72 ? -5.707 1.126 16.084 1.00 84.38 72 ARG A CA 1
ATOM 592 C C . ARG A 1 72 ? -6.936 0.501 16.751 1.00 84.38 72 ARG A C 1
ATOM 594 O O . ARG A 1 72 ? -7.180 0.766 17.927 1.00 84.38 72 ARG A O 1
ATOM 601 N N . THR A 1 73 ? -7.679 -0.318 16.013 1.00 81.06 73 THR A N 1
ATOM 602 C CA . THR A 1 73 ? -8.911 -0.980 16.468 1.00 81.06 73 THR A CA 1
ATOM 603 C C . THR A 1 73 ? -8.625 -2.303 17.186 1.00 81.06 73 THR A C 1
ATOM 605 O O . THR A 1 73 ? -9.100 -2.506 18.300 1.00 81.06 73 THR A O 1
ATOM 608 N N . GLY A 1 74 ? -7.802 -3.178 16.602 1.00 81.12 74 GLY A N 1
ATOM 609 C CA . GLY A 1 74 ? -7.515 -4.519 17.128 1.00 81.12 74 GLY A CA 1
ATOM 610 C C . GLY A 1 74 ? -6.249 -4.648 17.987 1.00 81.12 74 GLY A C 1
ATOM 611 O O . GLY A 1 74 ? -6.064 -5.669 18.645 1.00 81.12 74 GLY A O 1
ATOM 612 N N . LYS A 1 75 ? -5.352 -3.652 17.984 1.00 79.81 75 LYS A N 1
ATOM 613 C CA . LYS A 1 75 ? -4.046 -3.632 18.690 1.00 79.81 75 LYS A CA 1
ATOM 614 C C . LYS A 1 75 ? -3.148 -4.856 18.451 1.00 79.81 75 LYS A C 1
ATOM 616 O O . LYS A 1 75 ? -2.283 -5.176 19.270 1.00 79.81 75 LYS A O 1
ATOM 621 N N . SER A 1 76 ? -3.307 -5.531 17.314 1.00 85.38 76 SER A N 1
ATOM 622 C CA . SER A 1 76 ? -2.481 -6.682 16.942 1.00 85.38 76 SER A CA 1
ATOM 623 C C . SER A 1 76 ? -1.055 -6.253 16.587 1.00 85.38 76 SER A C 1
ATOM 625 O O . SER A 1 76 ? -0.844 -5.404 15.725 1.00 85.38 76 SER A O 1
ATOM 627 N N . LYS A 1 77 ? -0.048 -6.886 17.201 1.00 83.00 77 LYS A N 1
ATOM 628 C CA . LYS A 1 77 ? 1.369 -6.621 16.887 1.00 83.00 77 LYS A CA 1
ATOM 629 C C . LYS A 1 77 ? 1.724 -6.950 15.430 1.00 83.00 77 LYS A C 1
ATOM 631 O O . LYS A 1 77 ? 2.614 -6.316 14.878 1.00 83.00 77 LYS A O 1
ATOM 636 N N . GLY A 1 78 ? 1.032 -7.912 14.813 1.00 84.12 78 GLY A N 1
ATOM 637 C CA . GLY A 1 78 ? 1.249 -8.273 13.408 1.00 84.12 78 GLY A CA 1
ATOM 638 C C . GLY A 1 78 ? 0.860 -7.146 12.451 1.00 84.12 78 GLY A C 1
ATOM 639 O O . GLY A 1 78 ? 1.647 -6.783 11.584 1.00 84.12 78 GLY A O 1
ATOM 640 N N . GLU A 1 79 ? -0.302 -6.528 12.678 1.00 87.00 79 GLU A N 1
ATOM 641 C CA . GLU A 1 79 ? -0.796 -5.379 11.898 1.00 87.00 79 GLU A CA 1
ATOM 642 C C . GLU A 1 79 ? 0.174 -4.192 11.966 1.00 87.00 79 GLU A C 1
ATOM 644 O O . GLU A 1 79 ? 0.436 -3.526 10.965 1.00 87.00 79 GLU A O 1
ATOM 649 N N . LEU A 1 80 ? 0.782 -3.964 13.135 1.00 88.81 80 LEU A N 1
ATOM 650 C CA . LEU A 1 80 ? 1.785 -2.914 13.306 1.00 88.81 80 LEU A CA 1
ATOM 651 C C . LEU A 1 80 ? 3.048 -3.172 12.472 1.00 88.81 80 LEU A C 1
ATOM 653 O O . LEU A 1 80 ? 3.566 -2.251 11.845 1.00 88.81 80 LEU A O 1
ATOM 657 N N . ILE A 1 81 ? 3.539 -4.413 12.446 1.00 91.75 81 ILE A N 1
ATOM 658 C CA . ILE A 1 81 ? 4.719 -4.778 11.647 1.00 91.75 81 ILE A CA 1
ATOM 659 C C . ILE A 1 81 ? 4.420 -4.586 10.160 1.00 91.75 81 ILE A C 1
ATOM 661 O O . ILE A 1 81 ? 5.200 -3.939 9.464 1.00 91.75 81 ILE A O 1
ATOM 665 N N . VAL A 1 82 ? 3.271 -5.083 9.689 1.00 90.1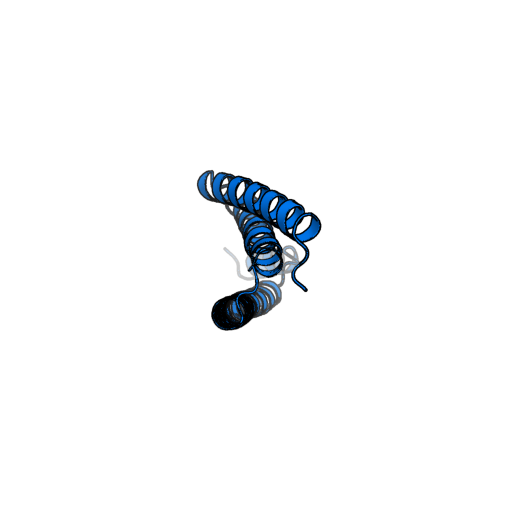9 82 VAL A N 1
ATOM 666 C CA . VAL A 1 82 ? 2.834 -4.918 8.294 1.00 90.19 82 VAL A CA 1
ATOM 667 C C . VAL A 1 82 ? 2.750 -3.440 7.926 1.00 90.19 82 VAL A C 1
ATOM 669 O O . VAL A 1 82 ? 3.291 -3.042 6.900 1.00 90.19 82 VAL A O 1
ATOM 672 N N . THR A 1 83 ? 2.158 -2.619 8.796 1.00 92.88 83 THR A N 1
ATOM 673 C CA . THR A 1 83 ? 2.052 -1.165 8.615 1.00 92.88 83 THR A CA 1
ATOM 674 C C . THR A 1 83 ? 3.415 -0.514 8.410 1.00 92.88 83 THR A C 1
ATOM 6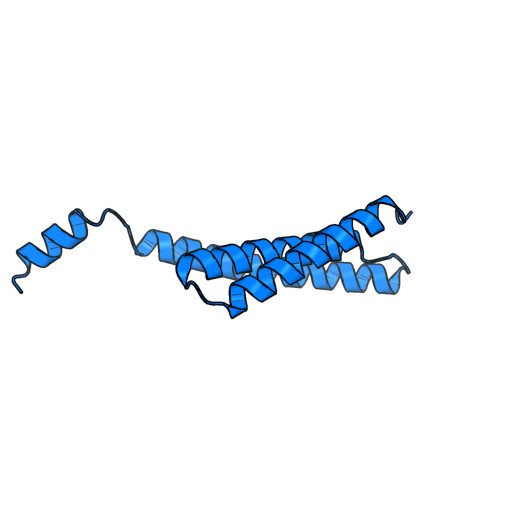76 O O . THR A 1 83 ? 3.602 0.260 7.473 1.00 92.88 83 THR A O 1
ATOM 679 N N . ILE A 1 84 ? 4.381 -0.830 9.275 1.00 96.00 84 ILE A N 1
ATOM 680 C CA . ILE A 1 84 ? 5.723 -0.244 9.213 1.00 96.00 84 ILE A CA 1
ATOM 681 C C . ILE A 1 84 ? 6.443 -0.703 7.944 1.00 96.00 84 ILE A C 1
ATOM 683 O O . ILE A 1 84 ? 6.983 0.127 7.215 1.00 96.00 84 ILE A O 1
ATOM 687 N N . CYS A 1 85 ? 6.427 -2.004 7.645 1.00 96.38 85 CYS A N 1
ATOM 688 C CA . CYS A 1 85 ? 7.070 -2.550 6.452 1.00 96.38 85 CYS A CA 1
ATOM 689 C C . CYS A 1 85 ? 6.473 -1.968 5.164 1.00 96.38 85 CYS A C 1
ATOM 691 O O . CYS A 1 85 ? 7.220 -1.547 4.282 1.00 96.38 85 CYS A O 1
ATOM 693 N N . ALA A 1 86 ? 5.144 -1.892 5.076 1.00 96.25 86 ALA A N 1
ATOM 694 C CA . ALA A 1 86 ? 4.449 -1.292 3.945 1.00 96.25 86 ALA A CA 1
ATOM 695 C C . ALA A 1 86 ? 4.751 0.211 3.829 1.00 96.25 86 ALA A C 1
ATOM 697 O O . ALA A 1 86 ? 5.026 0.700 2.736 1.00 96.25 86 ALA A O 1
ATOM 698 N N . GLY A 1 87 ? 4.800 0.941 4.947 1.00 97.50 87 GLY A N 1
ATOM 699 C CA . GLY A 1 87 ? 5.152 2.362 4.956 1.00 97.50 87 GLY A CA 1
ATOM 700 C C . GLY A 1 87 ? 6.571 2.617 4.444 1.00 97.50 87 GLY A C 1
ATOM 701 O O . GLY A 1 87 ? 6.778 3.478 3.590 1.00 97.50 87 GLY A O 1
ATOM 702 N N . VAL A 1 88 ? 7.544 1.822 4.898 1.00 97.81 88 VAL A N 1
ATOM 703 C CA . VAL A 1 88 ? 8.929 1.892 4.406 1.00 97.81 88 VAL A CA 1
ATOM 704 C C . VAL A 1 88 ? 8.991 1.565 2.914 1.00 97.81 88 VAL A C 1
ATOM 706 O O . VAL A 1 88 ? 9.594 2.323 2.156 1.00 97.81 88 VAL A O 1
ATOM 709 N N . ALA A 1 89 ? 8.324 0.495 2.470 1.00 97.25 89 ALA A N 1
ATOM 710 C CA . ALA A 1 89 ? 8.266 0.132 1.056 1.00 97.25 89 ALA A CA 1
ATOM 711 C C . ALA A 1 89 ? 7.675 1.266 0.202 1.00 97.25 89 ALA A C 1
ATOM 713 O O . ALA A 1 89 ? 8.244 1.614 -0.833 1.00 97.25 89 ALA A O 1
ATOM 714 N N . SER A 1 90 ? 6.587 1.894 0.658 1.00 97.75 90 SER A N 1
ATOM 715 C CA . SER A 1 90 ? 5.954 3.026 -0.025 1.00 97.75 90 SER A CA 1
ATOM 716 C C . SER A 1 90 ? 6.921 4.197 -0.222 1.00 97.75 90 SER A C 1
ATOM 718 O O . SER A 1 90 ? 7.047 4.706 -1.337 1.00 97.75 90 SER A O 1
ATOM 720 N N . ILE A 1 91 ? 7.667 4.570 0.824 1.00 97.81 91 ILE A N 1
ATOM 721 C CA . ILE A 1 91 ? 8.670 5.643 0.763 1.00 97.81 91 ILE A CA 1
ATOM 722 C C . ILE A 1 91 ? 9.813 5.270 -0.187 1.00 97.81 91 ILE A C 1
ATOM 724 O O . ILE A 1 91 ? 10.218 6.093 -1.008 1.00 97.81 91 ILE A O 1
ATOM 728 N N . CYS A 1 92 ? 10.316 4.035 -0.129 1.00 96.94 92 CYS A N 1
ATOM 729 C CA . CYS A 1 92 ? 11.359 3.574 -1.045 1.00 96.94 92 CYS A CA 1
ATOM 730 C C . CYS A 1 92 ? 10.907 3.669 -2.508 1.00 96.94 92 CYS A C 1
ATOM 732 O O . CYS A 1 92 ? 11.630 4.219 -3.337 1.00 96.94 92 CYS A O 1
ATOM 734 N N . TYR A 1 93 ? 9.701 3.193 -2.826 1.00 96.19 93 TYR A N 1
ATOM 735 C CA . TYR A 1 93 ? 9.160 3.298 -4.180 1.00 96.19 93 TYR A CA 1
ATOM 736 C C . TYR A 1 93 ? 8.877 4.740 -4.594 1.00 96.19 93 TYR A C 1
ATOM 738 O O . TYR A 1 93 ? 9.072 5.066 -5.761 1.00 96.19 93 TYR A O 1
ATOM 746 N N . LEU A 1 94 ? 8.484 5.615 -3.661 1.00 95.94 94 LEU A N 1
ATOM 747 C CA . LEU A 1 94 ? 8.304 7.038 -3.949 1.00 95.94 94 LEU A CA 1
ATOM 748 C C . LEU A 1 94 ? 9.632 7.666 -4.376 1.00 95.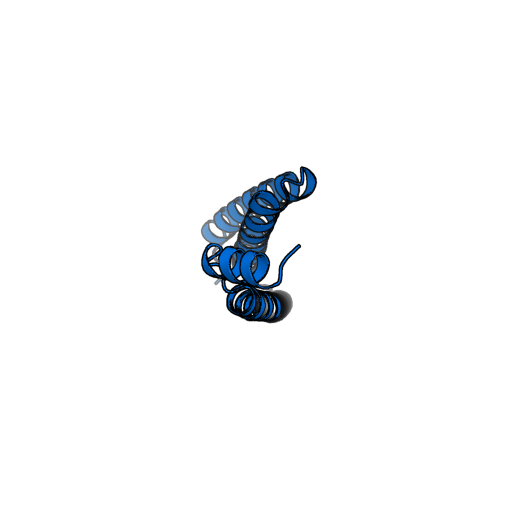94 94 LEU A C 1
ATOM 750 O O . LEU A 1 94 ? 9.694 8.315 -5.417 1.00 95.94 94 LEU A O 1
ATOM 754 N N . ILE A 1 95 ? 10.702 7.418 -3.618 1.00 96.19 95 ILE A N 1
ATOM 755 C CA . ILE A 1 95 ? 12.050 7.891 -3.954 1.00 96.19 95 ILE A CA 1
ATOM 756 C C . ILE A 1 95 ? 12.468 7.366 -5.330 1.00 96.19 95 ILE A C 1
ATOM 758 O O . ILE A 1 95 ? 12.895 8.152 -6.173 1.00 96.19 95 ILE A O 1
ATOM 762 N N . LEU A 1 96 ? 12.276 6.068 -5.595 1.00 94.12 96 LEU A N 1
ATOM 763 C CA . LEU A 1 96 ? 12.559 5.486 -6.909 1.00 94.12 96 LEU A CA 1
ATOM 764 C C . LEU A 1 96 ? 11.742 6.164 -8.013 1.00 94.12 96 LEU A C 1
ATOM 766 O O . LEU A 1 96 ? 12.307 6.533 -9.030 1.00 94.12 96 LEU A O 1
ATOM 770 N N . SER A 1 97 ? 10.449 6.415 -7.800 1.00 92.44 97 SER A N 1
ATOM 771 C CA . SER A 1 97 ? 9.590 7.060 -8.801 1.00 92.44 97 SER A CA 1
ATOM 772 C C . SER A 1 97 ? 10.046 8.476 -9.173 1.00 92.44 97 SER A C 1
ATOM 774 O O . SER A 1 97 ? 9.867 8.896 -10.312 1.00 92.44 97 SER A O 1
ATOM 776 N N . ILE A 1 98 ? 10.651 9.196 -8.222 1.00 93.06 98 ILE A N 1
ATOM 777 C CA . ILE A 1 98 ? 11.177 10.550 -8.422 1.00 93.06 98 ILE A CA 1
ATOM 778 C C . ILE A 1 98 ? 12.553 10.501 -9.101 1.00 93.06 98 ILE A C 1
ATOM 780 O O . ILE A 1 98 ? 12.861 11.357 -9.926 1.00 93.06 98 ILE A O 1
ATOM 784 N N . MET A 1 99 ? 13.389 9.516 -8.755 1.00 91.38 99 MET A N 1
ATOM 785 C CA . MET A 1 99 ? 14.752 9.376 -9.284 1.00 91.38 99 MET A CA 1
ATOM 786 C C . MET A 1 99 ? 14.807 8.759 -10.685 1.00 91.38 99 MET A C 1
ATOM 788 O O . MET A 1 99 ? 15.679 9.120 -11.472 1.00 91.38 99 MET A O 1
ATOM 792 N N . SER A 1 100 ? 13.902 7.832 -10.999 1.00 82.00 100 SER A N 1
ATOM 793 C CA . SER A 1 100 ? 13.751 7.218 -12.319 1.00 82.00 100 SER A CA 1
ATOM 794 C C . SER A 1 100 ? 12.373 7.549 -12.899 1.00 82.00 100 SER A C 1
ATOM 796 O O . SER A 1 100 ? 11.519 6.662 -13.012 1.00 82.00 100 SER A O 1
ATOM 798 N N . PRO A 1 101 ? 12.132 8.823 -13.272 1.00 69.44 101 PRO A N 1
ATOM 799 C CA . PRO A 1 101 ? 10.895 9.191 -13.935 1.00 69.44 101 PRO A CA 1
ATOM 800 C C . PRO A 1 101 ? 10.800 8.390 -15.234 1.00 69.44 101 PRO A C 1
ATOM 802 O O . PRO A 1 101 ? 11.654 8.492 -16.116 1.00 69.44 101 PRO A O 1
ATOM 805 N N . THR A 1 102 ? 9.791 7.528 -15.316 1.00 63.66 102 THR A N 1
ATOM 806 C CA . THR A 1 102 ? 9.446 6.858 -16.566 1.00 63.66 102 THR A CA 1
ATOM 807 C C . THR A 1 102 ? 9.027 7.918 -17.583 1.00 63.66 102 THR A C 1
ATOM 809 O O . THR A 1 102 ? 8.291 8.829 -17.192 1.00 63.66 102 THR A O 1
ATOM 812 N N . PRO A 1 103 ? 9.491 7.830 -18.842 1.00 55.44 103 PRO A N 1
ATOM 813 C CA . PRO A 1 103 ? 9.015 8.698 -19.915 1.00 55.44 103 PRO A CA 1
ATOM 814 C C . PRO A 1 103 ? 7.528 8.480 -20.206 1.00 55.44 103 PRO A C 1
ATOM 816 O O . PRO A 1 103 ? 7.039 7.349 -19.967 1.00 55.44 103 PRO A O 1
#

Sequence (103 aa):
MKREEILKKSRLEDCDEGKEYIEGRGRYYGEIVFAILAAILMIYNLFHGHTNHQVFTLFWGFLAAEGFGKYRTGKSKGELIVTICAGVASICYLILSIMSPTP

Solvent-accessible surface area (backbone atoms only — not comparable to full-atom values): 5513 Å² total; per-residue (Å²): 135,59,73,6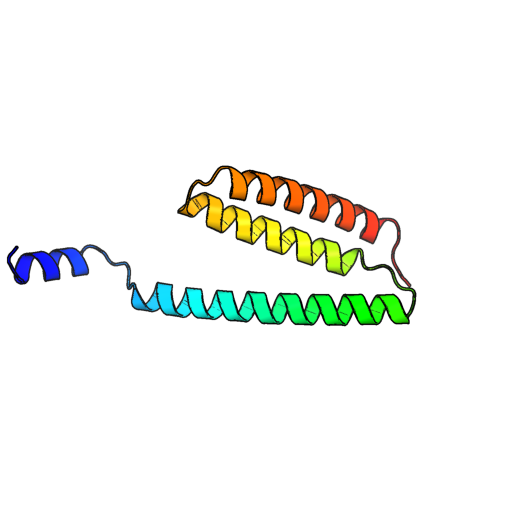8,59,55,55,51,49,58,65,68,47,81,67,60,62,68,56,56,51,54,51,50,55,52,49,54,53,48,52,53,52,50,52,51,51,47,51,52,50,47,52,52,24,58,78,70,73,43,76,53,32,64,58,46,17,54,52,25,40,50,50,12,55,52,22,46,55,50,20,73,75,69,66,42,70,66,34,47,50,51,15,51,54,24,40,52,52,11,52,53,24,44,54,46,32,70,74,57,65,70,130

Secondary structure (DSSP, 8-state):
--HHHHHHHHHHS---HHHHHHHHHHHHHHHHHHHHHHHHHHHHHHHHT---HHHHHHHHHHHHHHHHHHHHHH--HHHHHHHHHHHHHHHHHHHHHHHS---

Mean predicted aligned error: 8.58 Å